Protein AF-A0AAV4WIU6-F1 (afdb_monomer)

Nearest PDB structures (foldseek):
  3i4u-assembly1_A-2  TM=9.796E-01  e=1.477E-10  Homo sapiens
  5mqf-assembly1_q  TM=9.796E-01  e=1.477E-10  Homo sapiens
  6qic-assembly3_C  TM=9.851E-01  e=1.940E-08  Thermochaetoides thermophila DSM 1495
  8i0w-assembly1_Z  TM=9.980E-01  e=9.469E-08  Homo sapiens
  9dtr-assembly1_V  TM=9.914E-01  e=2.838E-07  Saccharomyces cerevisiae

Solvent-accessible surface area (backbone atoms only — not comparable to full-atom values): 5478 Å² total; per-residue (Å²): 128,84,86,59,101,58,59,62,69,61,52,52,51,50,59,51,20,57,80,70,74,42,41,69,63,46,51,49,36,53,53,59,68,72,48,83,71,56,67,48,73,52,87,93,45,39,72,59,33,52,55,47,48,56,73,40,62,38,96,92,33,70,64,55,17,53,41,48,47,51,52,51,38,56,76,53,71,68,36,66,69,56,28,64,77,49,29,37,59,82,86,128

InterPro domains:
  IPR007502 Helicase-associated domain [SM00847] (1-67)
  IPR027417 P-loop containing nucleoside triphosphate hydrolase [SSF52540] (1-89)

Structure (mmCIF, N/CA/C/O backbone):
data_AF-A0AAV4WIU6-F1
#
_entry.id   AF-A0AAV4WIU6-F1
#
loop_
_atom_site.group_PDB
_atom_site.id
_atom_site.type_symbol
_atom_site.label_atom_id
_atom_site.label_alt_id
_atom_site.label_comp_id
_atom_site.label_asym_id
_atom_site.label_entity_id
_atom_site.label_seq_id
_atom_site.pdbx_PDB_ins_code
_atom_site.Cartn_x
_atom_site.Cartn_y
_atom_site.Cartn_z
_atom_site.occupancy
_atom_site.B_iso_or_equiv
_atom_site.auth_seq_id
_atom_site.auth_c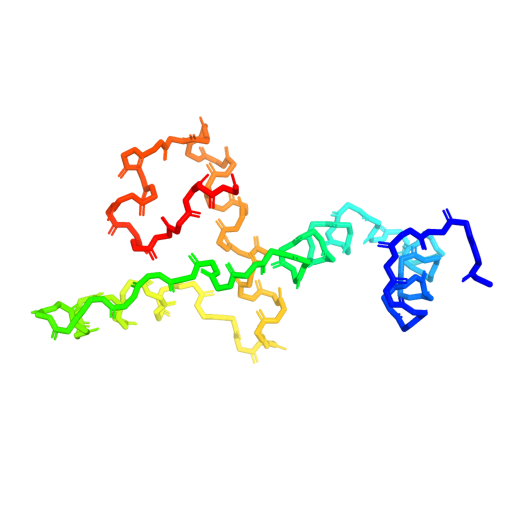omp_id
_atom_site.auth_asym_id
_atom_site.auth_atom_id
_atom_site.pdbx_PDB_model_num
ATOM 1 N N . MET A 1 1 ? 3.874 1.749 -25.789 1.00 56.34 1 MET A N 1
ATOM 2 C CA . MET A 1 1 ? 3.292 1.277 -24.512 1.00 56.34 1 MET A CA 1
ATOM 3 C C . MET A 1 1 ? 1.781 1.288 -24.666 1.00 56.34 1 MET A C 1
ATOM 5 O O . MET A 1 1 ? 1.118 2.159 -24.131 1.00 56.34 1 MET A O 1
ATOM 9 N N . THR A 1 2 ? 1.265 0.386 -25.494 1.00 52.97 2 THR A N 1
ATOM 10 C CA . THR A 1 2 ? -0.144 0.347 -25.936 1.00 52.97 2 THR A CA 1
ATOM 11 C C . THR A 1 2 ? -0.829 -0.959 -25.524 1.00 52.97 2 THR A C 1
ATOM 13 O O . THR A 1 2 ? -2.000 -1.153 -25.815 1.00 52.97 2 THR A O 1
ATOM 16 N N . GLU A 1 3 ? -0.095 -1.847 -24.849 1.00 75.44 3 GLU A N 1
ATOM 17 C CA . GLU A 1 3 ? -0.557 -3.178 -24.437 1.00 75.44 3 GLU A CA 1
ATOM 18 C C . GLU A 1 3 ? -1.012 -3.221 -22.970 1.00 75.44 3 GLU A C 1
ATOM 20 O O . GLU A 1 3 ? -1.722 -4.141 -22.580 1.00 75.44 3 GLU A O 1
ATOM 25 N N . PHE A 1 4 ? -0.643 -2.222 -22.158 1.00 74.88 4 PHE A N 1
ATOM 26 C CA . PHE A 1 4 ? -1.058 -2.141 -20.759 1.00 74.88 4 PHE A CA 1
ATOM 27 C C . PHE A 1 4 ? -2.225 -1.155 -20.593 1.00 74.88 4 PHE A C 1
ATOM 29 O O . PHE A 1 4 ? -2.125 -0.026 -21.079 1.00 74.88 4 PHE A O 1
ATOM 36 N N . PRO A 1 5 ? -3.308 -1.532 -19.884 1.00 81.31 5 PRO A N 1
ATOM 37 C CA . PRO A 1 5 ? -4.479 -0.681 -19.659 1.00 81.31 5 PRO A CA 1
ATOM 38 C C . PRO A 1 5 ? -4.231 0.333 -18.526 1.00 81.31 5 PRO A C 1
ATOM 40 O O . PRO A 1 5 ? -4.989 0.410 -17.565 1.00 81.31 5 PRO A O 1
ATOM 43 N N . MET A 1 6 ? -3.124 1.070 -18.590 1.00 82.31 6 MET A N 1
ATOM 44 C CA . MET A 1 6 ? -2.673 1.977 -17.532 1.00 82.31 6 MET A CA 1
ATOM 45 C C . MET A 1 6 ? -1.854 3.128 -18.115 1.00 82.31 6 MET A C 1
ATOM 47 O O . MET A 1 6 ? -1.368 3.057 -19.245 1.00 82.31 6 MET A O 1
ATOM 51 N N . GLU A 1 7 ? -1.648 4.174 -17.318 1.00 84.44 7 GLU A N 1
ATOM 52 C CA . GLU A 1 7 ? -0.874 5.341 -17.735 1.00 84.44 7 GLU A CA 1
ATOM 53 C C . GLU A 1 7 ? 0.538 4.952 -18.235 1.00 84.44 7 GLU A C 1
ATOM 55 O O . GLU A 1 7 ? 1.210 4.111 -17.615 1.00 84.44 7 GLU A O 1
ATOM 60 N N . PRO A 1 8 ? 1.049 5.575 -19.316 1.00 86.75 8 PRO A N 1
ATOM 61 C CA . PRO A 1 8 ? 2.363 5.253 -19.880 1.00 86.75 8 PRO A CA 1
ATOM 62 C C . PRO A 1 8 ? 3.512 5.337 -18.863 1.00 86.75 8 PRO A C 1
ATOM 64 O O . PRO A 1 8 ? 4.451 4.542 -18.910 1.00 86.75 8 PRO A O 1
ATOM 67 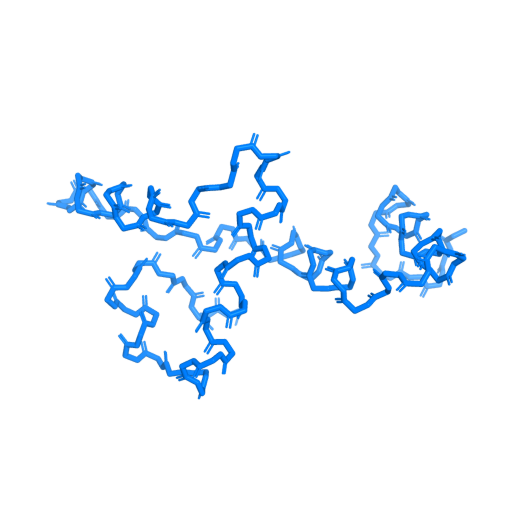N N . ASN A 1 9 ? 3.423 6.260 -17.901 1.00 87.94 9 ASN A N 1
ATOM 68 C CA . ASN A 1 9 ? 4.423 6.416 -16.841 1.00 87.94 9 ASN A CA 1
ATOM 69 C C . ASN A 1 9 ? 4.478 5.196 -15.911 1.00 87.94 9 ASN A C 1
ATOM 71 O O . ASN A 1 9 ? 5.563 4.696 -15.612 1.00 87.94 9 ASN A O 1
ATOM 75 N N . LEU A 1 10 ? 3.316 4.680 -15.503 1.00 87.19 10 LEU A N 1
ATOM 76 C CA . LEU A 1 10 ? 3.230 3.487 -14.663 1.00 87.19 10 LEU A CA 1
ATOM 77 C C . LEU A 1 10 ? 3.655 2.238 -15.453 1.00 87.19 10 LEU A C 1
ATOM 79 O O . LEU A 1 10 ? 4.353 1.382 -14.915 1.00 87.19 10 LEU A O 1
ATOM 83 N N . SER A 1 11 ? 3.311 2.166 -16.746 1.00 88.19 11 SER A N 1
ATOM 84 C CA . SER A 1 11 ? 3.746 1.074 -17.632 1.00 88.19 11 SER A CA 1
ATOM 85 C C . SER A 1 11 ? 5.273 1.012 -17.725 1.00 88.19 11 SER A C 1
ATOM 87 O O . SER A 1 11 ? 5.874 -0.054 -17.606 1.00 88.19 11 SER A O 1
ATOM 89 N N . LYS A 1 12 ? 5.929 2.169 -17.884 1.00 89.06 12 LYS A N 1
ATOM 90 C CA . LYS A 1 12 ? 7.393 2.262 -17.906 1.00 89.06 12 LYS A CA 1
ATOM 91 C C . LYS A 1 12 ? 8.017 1.830 -16.578 1.00 89.06 12 LYS A C 1
ATOM 93 O O . LYS A 1 12 ? 9.036 1.142 -16.589 1.00 89.06 12 LYS A O 1
ATOM 98 N N . MET A 1 13 ? 7.413 2.224 -15.455 1.00 89.94 13 MET A N 1
ATOM 99 C CA . MET A 1 13 ? 7.863 1.833 -14.116 1.00 89.94 13 MET A CA 1
ATOM 100 C C . MET A 1 13 ? 7.814 0.311 -13.934 1.00 89.94 13 MET A C 1
ATOM 102 O O . MET A 1 13 ? 8.776 -0.276 -13.444 1.00 89.94 13 MET A O 1
ATOM 106 N N . LEU A 1 14 ? 6.738 -0.327 -14.401 1.00 89.88 14 LEU A N 1
ATOM 107 C CA . LEU A 1 14 ? 6.563 -1.776 -14.339 1.00 89.88 14 LEU A CA 1
ATOM 108 C C . LEU A 1 14 ? 7.556 -2.535 -15.234 1.00 89.88 14 LEU A C 1
ATOM 110 O O . LEU A 1 14 ? 8.070 -3.573 -14.846 1.00 89.88 14 LEU A O 1
ATOM 114 N N . ILE A 1 15 ? 7.879 -2.011 -16.418 1.00 90.56 15 ILE A N 1
ATOM 115 C CA . ILE A 1 15 ? 8.899 -2.625 -17.284 1.00 90.56 15 ILE A CA 1
ATOM 116 C C . ILE A 1 15 ? 10.291 -2.503 -16.643 1.00 90.56 15 ILE A C 1
ATOM 118 O O . ILE A 1 15 ? 11.069 -3.455 -16.651 1.00 90.56 15 ILE A O 1
ATOM 122 N N . MET A 1 16 ? 10.609 -1.348 -16.049 1.00 91.56 16 MET A N 1
ATOM 123 C CA . MET A 1 16 ? 11.906 -1.127 -15.399 1.00 91.56 16 MET A CA 1
ATOM 124 C C . MET A 1 16 ? 12.091 -1.991 -14.143 1.00 91.56 16 MET A C 1
ATOM 126 O O . MET A 1 16 ? 13.203 -2.436 -13.864 1.00 91.56 16 MET A O 1
ATOM 130 N N . SER A 1 17 ? 11.018 -2.269 -13.400 1.00 92.75 17 SER A N 1
ATOM 131 C CA . SER A 1 17 ? 11.091 -3.084 -12.182 1.00 92.75 17 SER A CA 1
ATOM 132 C C . SER A 1 17 ? 11.522 -4.526 -12.446 1.00 92.75 17 SER A C 1
ATOM 134 O O . SER A 1 17 ? 12.175 -5.131 -11.598 1.00 92.75 17 SER A O 1
ATOM 136 N N . VAL A 1 18 ? 11.244 -5.058 -13.641 1.00 92.12 18 VAL A N 1
ATOM 137 C CA . VAL A 1 18 ? 11.742 -6.372 -14.077 1.00 92.12 18 VAL A CA 1
ATOM 138 C C . VAL A 1 18 ? 13.269 -6.372 -14.165 1.00 92.12 18 VAL A C 1
ATOM 140 O O . VAL A 1 18 ? 13.909 -7.311 -13.699 1.00 92.12 18 VAL A O 1
ATOM 143 N N . HIS A 1 19 ? 13.868 -5.302 -14.694 1.00 92.50 19 HIS A N 1
ATOM 144 C CA . HIS A 1 19 ? 15.326 -5.166 -14.781 1.00 92.50 19 HIS A CA 1
ATOM 145 C C . HIS A 1 19 ? 15.993 -4.970 -13.413 1.00 92.50 19 HIS A C 1
ATOM 147 O O . HIS A 1 19 ? 17.145 -5.356 -13.234 1.00 92.50 19 HIS A O 1
ATOM 153 N N . LEU A 1 20 ? 15.271 -4.385 -12.454 1.00 91.94 20 LEU A N 1
ATOM 154 C CA . LEU A 1 20 ? 15.731 -4.140 -11.084 1.00 91.94 20 LEU A CA 1
ATOM 155 C C . LEU A 1 20 ? 15.344 -5.257 -10.098 1.00 91.94 20 LEU A C 1
ATOM 157 O O . LEU A 1 20 ? 15.627 -5.134 -8.910 1.00 91.94 20 LEU A O 1
ATOM 161 N N . ALA A 1 21 ? 14.709 -6.333 -10.579 1.00 92.00 21 ALA A N 1
ATOM 162 C CA . ALA A 1 21 ? 14.228 -7.462 -9.780 1.00 92.00 21 ALA A CA 1
ATOM 163 C C . ALA A 1 21 ? 13.273 -7.089 -8.618 1.00 92.00 21 ALA A C 1
ATOM 165 O O . ALA A 1 21 ? 13.218 -7.799 -7.621 1.00 92.00 21 ALA A O 1
ATOM 166 N N . CYS A 1 22 ? 12.487 -6.014 -8.763 1.00 92.31 22 CYS A N 1
ATOM 167 C CA . CYS A 1 22 ? 11.493 -5.534 -7.782 1.00 92.31 22 CYS A CA 1
ATOM 168 C C . CYS A 1 22 ? 10.066 -5.506 -8.361 1.00 92.31 22 CYS A C 1
ATOM 170 O O . CYS A 1 22 ? 9.279 -4.574 -8.163 1.00 92.31 22 CYS A O 1
ATOM 172 N N . SER A 1 23 ? 9.752 -6.500 -9.192 1.00 91.94 23 SER A N 1
ATOM 173 C CA . SER A 1 23 ? 8.511 -6.525 -9.967 1.00 91.94 23 SER A CA 1
ATOM 174 C C . SER A 1 23 ? 7.265 -6.770 -9.114 1.00 91.94 23 SER A C 1
ATOM 176 O O . SER A 1 23 ? 6.230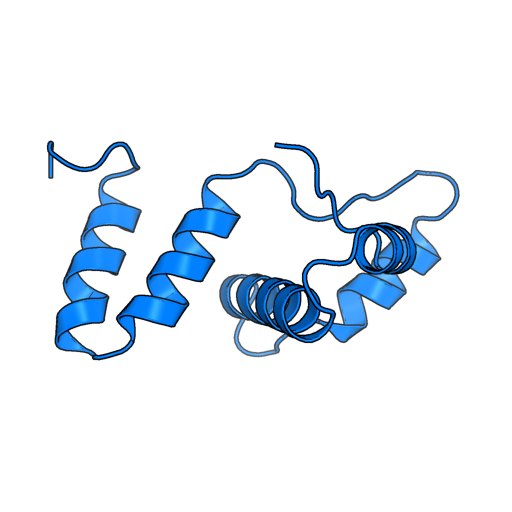 -6.177 -9.413 1.00 91.94 23 SER A O 1
ATOM 178 N N . GLU A 1 24 ? 7.350 -7.560 -8.038 1.00 90.56 24 GLU A N 1
ATOM 179 C CA . GLU A 1 24 ? 6.211 -7.851 -7.151 1.00 90.56 24 GLU A CA 1
ATOM 180 C C . GLU A 1 24 ? 5.763 -6.598 -6.379 1.00 90.56 24 GLU A C 1
ATOM 182 O O . GLU A 1 24 ? 4.572 -6.270 -6.331 1.00 90.56 24 GLU A O 1
ATOM 187 N N . GLU A 1 25 ? 6.715 -5.849 -5.825 1.00 91.19 25 GLU A N 1
ATOM 188 C CA . GLU A 1 25 ? 6.452 -4.628 -5.067 1.00 91.19 25 GLU A CA 1
ATOM 189 C C . GLU A 1 25 ? 5.885 -3.537 -5.974 1.00 91.19 25 GLU A C 1
ATOM 191 O O . GLU A 1 25 ? 4.889 -2.892 -5.639 1.00 91.19 25 GLU A O 1
ATOM 196 N N . ILE A 1 26 ? 6.482 -3.358 -7.154 1.00 92.81 26 ILE A N 1
ATOM 197 C CA . ILE A 1 26 ? 6.040 -2.349 -8.117 1.00 92.81 26 ILE A CA 1
ATOM 198 C C . ILE A 1 26 ? 4.665 -2.696 -8.688 1.00 92.81 26 ILE A C 1
ATOM 200 O O . ILE A 1 26 ? 3.826 -1.804 -8.798 1.00 92.81 26 ILE A O 1
ATOM 204 N N . LEU A 1 27 ? 4.388 -3.969 -8.985 1.00 91.25 27 LEU A N 1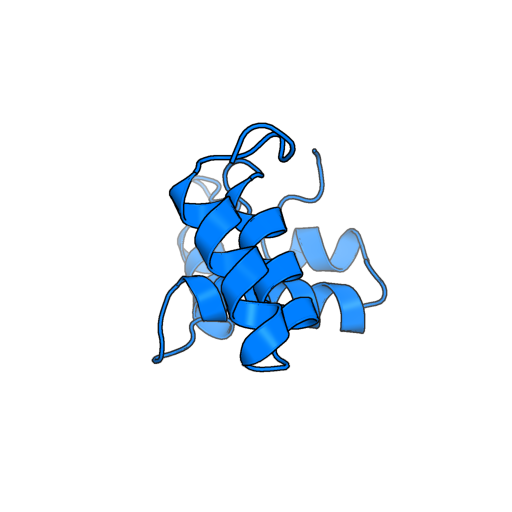
ATOM 205 C CA . LEU A 1 27 ? 3.057 -4.415 -9.406 1.00 91.25 27 LEU A CA 1
ATOM 206 C C . LEU A 1 27 ? 2.004 -4.113 -8.334 1.00 91.25 27 LEU A C 1
ATOM 208 O O . LEU A 1 27 ? 0.912 -3.636 -8.649 1.00 91.25 27 LEU A O 1
ATOM 212 N N . THR A 1 28 ? 2.346 -4.338 -7.067 1.00 91.94 28 THR A N 1
ATOM 213 C CA . THR A 1 28 ? 1.468 -4.033 -5.935 1.00 91.94 28 THR A CA 1
ATOM 214 C C . THR A 1 28 ? 1.191 -2.533 -5.840 1.00 91.94 28 THR A C 1
ATOM 216 O O . THR A 1 28 ? 0.034 -2.125 -5.781 1.00 91.94 28 THR A O 1
ATOM 219 N N . ILE A 1 29 ? 2.229 -1.693 -5.890 1.00 91.12 29 ILE A N 1
ATOM 220 C CA . ILE A 1 29 ? 2.089 -0.229 -5.835 1.00 91.12 29 ILE A CA 1
ATOM 221 C C . ILE A 1 29 ? 1.237 0.280 -7.001 1.00 91.12 29 ILE A C 1
ATOM 223 O O . ILE A 1 29 ? 0.317 1.066 -6.792 1.00 91.12 29 ILE A O 1
ATOM 227 N N . VAL A 1 30 ? 1.508 -0.188 -8.220 1.00 90.56 30 VAL A N 1
ATOM 228 C CA . VAL A 1 30 ? 0.730 0.160 -9.417 1.00 90.56 30 VAL A CA 1
ATOM 229 C C . VAL A 1 30 ? -0.740 -0.219 -9.249 1.00 90.56 30 VAL A C 1
ATOM 231 O O . VAL A 1 30 ? -1.619 0.582 -9.573 1.00 90.56 30 VAL A O 1
ATOM 234 N N . SER A 1 31 ? -1.010 -1.414 -8.721 1.00 88.69 31 SER A N 1
ATOM 235 C CA . SER A 1 31 ? -2.374 -1.876 -8.464 1.00 88.69 31 SER A CA 1
ATOM 236 C C . SER A 1 31 ? -3.072 -0.954 -7.464 1.00 88.69 31 SER A C 1
ATOM 238 O O . SER A 1 31 ? -4.162 -0.470 -7.741 1.00 88.69 31 SER A O 1
ATOM 240 N N . MET A 1 32 ? -2.403 -0.608 -6.360 1.00 88.31 32 MET A N 1
ATOM 241 C CA . MET A 1 32 ? -2.936 0.292 -5.328 1.00 88.31 32 MET A CA 1
ATOM 242 C C . MET A 1 32 ? -3.170 1.725 -5.828 1.00 88.31 32 MET A C 1
ATOM 244 O O . MET A 1 32 ? -4.088 2.385 -5.355 1.00 88.31 32 MET A O 1
ATOM 248 N N . LEU A 1 33 ? -2.366 2.211 -6.779 1.00 87.25 33 LEU A N 1
ATOM 249 C CA . LEU A 1 33 ? -2.548 3.526 -7.411 1.00 87.25 33 LEU A CA 1
ATOM 250 C C . LEU A 1 33 ? -3.683 3.549 -8.439 1.00 87.25 33 LEU A C 1
ATOM 252 O O . LEU A 1 33 ? -4.213 4.616 -8.738 1.00 87.25 33 LEU A O 1
ATOM 256 N N . SER A 1 34 ? -4.027 2.390 -9.000 1.00 84.38 34 SER A N 1
ATOM 257 C CA . SER A 1 34 ? -5.100 2.267 -9.991 1.00 84.38 34 SER A CA 1
ATOM 258 C C . SER A 1 34 ? -6.490 2.273 -9.342 1.00 84.38 34 SER A C 1
ATOM 260 O O . SER A 1 34 ? -7.477 2.572 -10.010 1.00 84.38 34 SER A O 1
ATOM 262 N N . VAL A 1 35 ? -6.572 1.970 -8.042 1.00 82.94 35 VAL A N 1
ATOM 263 C CA . VAL A 1 35 ? -7.811 2.013 -7.253 1.00 82.94 35 VAL A CA 1
ATOM 264 C C . VAL A 1 35 ? -8.007 3.400 -6.637 1.00 82.94 35 VAL A C 1
ATOM 266 O O . VAL A 1 35 ? -7.056 4.043 -6.192 1.00 82.94 35 VAL A O 1
ATOM 269 N N . GLN A 1 36 ? -9.252 3.877 -6.578 1.00 68.56 36 GLN A N 1
ATOM 270 C CA . GLN A 1 36 ? -9.571 5.140 -5.907 1.00 68.56 36 GLN A CA 1
ATOM 271 C C . GLN A 1 36 ? -9.458 5.003 -4.379 1.00 68.56 36 GLN A C 1
ATOM 273 O O . GLN A 1 36 ? -9.986 4.061 -3.804 1.00 68.56 36 GLN A O 1
ATOM 278 N N . ASN A 1 37 ? -8.786 5.972 -3.741 1.00 75.75 37 ASN A N 1
ATOM 279 C CA . ASN A 1 37 ? -8.705 6.205 -2.289 1.00 75.75 37 ASN A CA 1
ATOM 280 C C . ASN A 1 37 ? -8.805 4.957 -1.388 1.00 75.75 37 ASN A C 1
ATOM 282 O O . ASN A 1 37 ? -9.823 4.693 -0.768 1.00 75.75 37 ASN A O 1
ATOM 286 N N . VAL A 1 38 ? -7.681 4.268 -1.189 1.00 84.81 38 VAL A N 1
ATOM 287 C CA . VAL A 1 38 ? -7.566 3.117 -0.269 1.00 84.81 38 VAL A CA 1
ATOM 288 C C . VAL A 1 38 ? -7.946 3.460 1.184 1.00 84.81 38 VAL A C 1
ATOM 290 O O . VAL A 1 38 ? -8.403 2.597 1.931 1.00 84.81 38 VAL A O 1
ATOM 293 N N . PHE A 1 39 ? -7.753 4.711 1.612 1.00 87.25 39 PHE A N 1
ATOM 294 C CA . PHE A 1 39 ? -8.007 5.144 2.987 1.00 87.25 39 PHE A CA 1
ATOM 295 C C . PHE A 1 39 ? -9.385 5.789 3.145 1.00 87.25 39 PHE A C 1
ATOM 297 O O . PHE A 1 39 ? -9.695 6.799 2.512 1.00 87.25 39 PHE A O 1
ATOM 304 N N . TYR A 1 40 ? -10.165 5.274 4.091 1.00 87.31 40 TYR A N 1
ATOM 305 C CA . TYR A 1 40 ? -11.458 5.816 4.479 1.00 87.31 40 TYR A CA 1
ATOM 306 C C . TYR A 1 40 ? -11.318 6.813 5.638 1.00 87.31 40 TYR A C 1
ATOM 308 O O . TYR A 1 40 ? -10.801 6.486 6.703 1.00 87.31 40 TYR A O 1
ATOM 316 N N . ARG A 1 41 ? -11.810 8.045 5.472 1.00 89.19 41 ARG A N 1
ATOM 317 C CA . ARG A 1 41 ? -11.704 9.099 6.500 1.00 89.19 41 ARG A CA 1
ATOM 318 C C . ARG A 1 41 ? -13.081 9.663 6.884 1.00 89.19 41 ARG A C 1
ATOM 320 O O . ARG A 1 41 ? -13.458 10.738 6.412 1.00 89.19 41 ARG A O 1
ATOM 327 N N . PRO A 1 42 ? -13.852 8.964 7.736 1.00 87.19 42 PRO A N 1
ATOM 328 C CA . PRO A 1 42 ? -15.168 9.427 8.173 1.00 87.19 42 PRO A CA 1
ATOM 329 C C . PRO A 1 42 ? -15.051 10.677 9.052 1.00 87.19 42 PRO A C 1
ATOM 331 O O . PRO A 1 42 ? -14.170 10.755 9.910 1.00 87.19 42 PRO A O 1
ATOM 334 N N . LYS A 1 43 ? -15.966 11.643 8.874 1.00 87.38 43 LYS A N 1
ATOM 335 C CA . LYS A 1 43 ? -15.950 12.936 9.589 1.00 87.38 43 LYS A CA 1
ATOM 336 C C . LYS A 1 43 ? -15.985 12.784 11.114 1.00 87.38 43 LYS A C 1
ATOM 338 O O . LYS A 1 43 ? -15.288 13.519 11.802 1.00 87.38 43 LYS A O 1
ATOM 343 N N . ASP A 1 44 ? -16.697 11.785 11.626 1.00 89.75 44 ASP A N 1
ATOM 344 C CA . ASP A 1 44 ? -16.843 11.569 13.072 1.00 89.75 44 ASP A CA 1
ATOM 345 C C . ASP A 1 44 ? -15.625 10.896 13.724 1.00 89.75 44 ASP A C 1
ATOM 347 O O . ASP A 1 44 ? -15.478 10.924 14.944 1.00 89.75 44 ASP A O 1
ATOM 351 N N . LYS A 1 45 ? -14.739 10.265 12.935 1.00 89.25 45 LYS A N 1
ATOM 352 C CA . LYS A 1 45 ? -13.583 9.500 13.447 1.00 89.25 45 LYS A CA 1
ATOM 353 C C . LYS A 1 45 ? -12.265 9.867 12.760 1.00 89.25 45 LYS A C 1
ATOM 355 O O . LYS A 1 45 ? -11.357 9.040 12.703 1.00 89.25 45 LYS A O 1
ATOM 360 N N . GLN A 1 46 ? -12.135 11.103 12.273 1.00 88.94 46 GLN A N 1
ATOM 361 C CA . GLN A 1 46 ? -10.947 11.561 11.536 1.00 88.94 46 GLN A CA 1
ATOM 362 C C . GLN A 1 46 ? -9.649 11.351 12.322 1.00 88.94 46 GLN A C 1
ATOM 364 O O . GLN A 1 46 ? -8.713 10.769 11.791 1.00 88.94 46 GLN A O 1
ATOM 369 N N . ALA A 1 47 ? -9.621 11.725 13.605 1.00 90.81 47 ALA A N 1
ATOM 370 C CA . ALA A 1 47 ? -8.430 11.574 14.444 1.00 90.81 47 ALA A CA 1
ATOM 371 C C . ALA A 1 47 ? -7.983 10.107 14.598 1.00 90.81 47 ALA A C 1
ATOM 373 O O . ALA A 1 47 ? -6.789 9.818 14.617 1.00 90.81 47 ALA A O 1
ATOM 374 N N . ILE A 1 48 ? -8.936 9.172 14.676 1.00 90.06 48 ILE A N 1
ATOM 375 C CA . ILE A 1 48 ? -8.643 7.738 14.803 1.00 90.06 48 ILE A CA 1
ATOM 376 C C . ILE A 1 48 ? -8.139 7.186 13.464 1.00 90.06 48 ILE A C 1
ATOM 378 O O . ILE A 1 48 ? -7.160 6.441 13.440 1.00 90.06 48 ILE A O 1
ATOM 382 N N . ALA A 1 49 ? -8.769 7.579 12.353 1.00 88.25 49 ALA A N 1
ATOM 383 C CA . ALA A 1 49 ? -8.340 7.192 11.011 1.00 88.25 49 ALA A CA 1
ATOM 384 C C . ALA A 1 49 ? -6.918 7.696 10.710 1.00 88.25 49 ALA A C 1
ATOM 386 O O . ALA A 1 49 ? -6.073 6.926 10.256 1.00 88.25 49 ALA A O 1
ATOM 387 N N . ASP A 1 50 ? -6.624 8.953 11.049 1.00 89.25 50 ASP A N 1
ATOM 388 C CA . ASP A 1 50 ? -5.301 9.552 10.866 1.00 89.25 50 ASP A CA 1
ATOM 389 C C . ASP A 1 50 ? -4.250 8.863 11.756 1.00 89.25 50 ASP A C 1
ATOM 391 O O . ASP A 1 50 ? -3.143 8.583 11.297 1.00 89.25 50 ASP A O 1
ATOM 395 N N . GLN A 1 51 ? -4.602 8.492 12.994 1.00 90.25 51 GLN A N 1
ATOM 396 C CA . GLN A 1 51 ? -3.718 7.718 13.872 1.00 90.25 51 GLN A CA 1
ATOM 397 C C . GLN A 1 51 ? -3.409 6.327 13.297 1.00 90.25 51 GLN A C 1
ATOM 399 O O . GLN A 1 51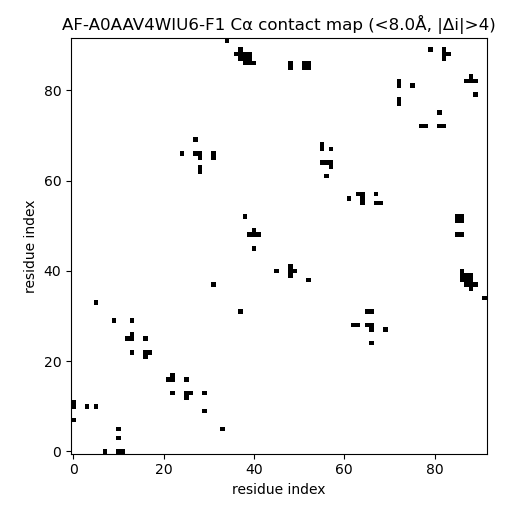 ? -2.256 5.896 13.327 1.00 90.25 51 GLN A O 1
ATOM 404 N N . LYS A 1 52 ? -4.417 5.608 12.784 1.00 89.25 52 LYS A N 1
ATOM 405 C CA . LYS A 1 52 ? -4.236 4.283 12.168 1.00 89.25 52 LYS A CA 1
ATOM 406 C C . LYS A 1 52 ? -3.395 4.385 10.897 1.00 89.25 52 LYS A C 1
ATOM 408 O O . LYS A 1 52 ? -2.422 3.648 10.775 1.00 89.25 52 LYS A O 1
ATOM 413 N N . LYS A 1 53 ? -3.691 5.347 10.015 1.00 86.88 53 LYS A N 1
ATOM 414 C CA . LYS A 1 53 ? -2.888 5.635 8.816 1.00 86.88 53 LYS A CA 1
ATOM 415 C C . LYS A 1 53 ? -1.440 5.975 9.176 1.00 86.88 53 LYS A C 1
ATOM 417 O O . LYS A 1 53 ? -0.519 5.469 8.542 1.00 86.88 53 LYS A O 1
ATOM 422 N N . GLY A 1 54 ? -1.235 6.761 10.232 1.00 87.50 54 GLY A N 1
ATOM 423 C CA . GLY A 1 54 ? 0.088 7.128 10.734 1.00 87.50 54 GLY A CA 1
ATOM 424 C C . GLY A 1 54 ? 0.971 5.932 11.102 1.00 87.50 54 GLY A C 1
ATOM 425 O O . GLY A 1 54 ? 2.186 6.031 10.979 1.00 87.50 54 GLY A O 1
ATOM 426 N N . LYS A 1 55 ? 0.390 4.781 11.474 1.00 88.50 55 LYS A N 1
ATOM 427 C CA . LYS A 1 55 ? 1.156 3.552 11.757 1.00 88.50 55 LYS A CA 1
ATOM 428 C C . LYS A 1 55 ? 1.774 2.918 10.514 1.00 88.50 55 LYS A C 1
ATOM 430 O O . LYS A 1 55 ? 2.755 2.195 10.638 1.00 88.50 55 LYS A O 1
ATOM 435 N N . PHE A 1 56 ? 1.186 3.154 9.346 1.00 88.38 56 PHE A N 1
ATOM 436 C CA . PHE A 1 56 ? 1.678 2.617 8.079 1.00 88.38 56 PHE A CA 1
ATOM 437 C C . PHE A 1 56 ? 2.608 3.587 7.354 1.00 88.38 56 PHE A C 1
ATOM 439 O O . PHE A 1 56 ? 3.250 3.184 6.387 1.00 88.38 56 PHE A O 1
ATOM 446 N N . ASN A 1 57 ? 2.687 4.837 7.822 1.00 89.00 57 ASN A N 1
ATOM 447 C CA . ASN A 1 57 ? 3.486 5.881 7.202 1.00 89.00 57 ASN A CA 1
ATOM 448 C C . ASN A 1 57 ? 4.960 5.465 7.124 1.00 89.00 57 ASN A C 1
ATOM 450 O O . ASN A 1 57 ? 5.594 5.214 8.150 1.00 89.00 57 ASN A O 1
ATOM 454 N N . GLN A 1 58 ? 5.480 5.395 5.903 1.00 90.56 58 GLN A N 1
ATOM 455 C CA . GLN A 1 58 ? 6.879 5.102 5.620 1.00 90.56 58 GLN A CA 1
ATOM 456 C C . GLN A 1 58 ? 7.623 6.416 5.339 1.00 90.56 58 GLN A C 1
ATOM 458 O O . GLN A 1 58 ? 7.168 7.186 4.486 1.00 90.56 58 GLN A O 1
ATOM 463 N N . PRO A 1 59 ? 8.750 6.706 6.021 1.00 88.88 59 PRO A N 1
ATOM 464 C CA . PRO A 1 59 ? 9.516 7.936 5.796 1.00 88.88 59 PRO A CA 1
ATOM 465 C C . PRO A 1 59 ? 10.060 8.056 4.365 1.00 88.88 59 PRO A C 1
ATOM 467 O O . PRO A 1 59 ? 10.344 9.157 3.901 1.00 88.88 59 PRO A O 1
ATOM 470 N N . GLU A 1 60 ? 10.181 6.938 3.656 1.00 87.75 60 GLU A N 1
ATOM 471 C CA . GLU A 1 60 ? 10.635 6.853 2.274 1.00 87.75 60 GLU A CA 1
ATOM 472 C C . GLU A 1 60 ? 9.572 7.318 1.259 1.00 87.75 60 GLU A C 1
ATOM 474 O O . GLU A 1 60 ? 9.916 7.625 0.117 1.00 87.75 60 GLU A O 1
ATOM 479 N N . GLY A 1 61 ? 8.292 7.390 1.655 1.00 88.94 61 GLY A N 1
ATOM 480 C CA . GLY A 1 61 ? 7.235 8.038 0.875 1.00 88.94 61 GLY A CA 1
ATOM 481 C C . GLY A 1 61 ? 5.884 7.318 0.827 1.00 88.94 61 GLY A C 1
ATOM 482 O O . GLY A 1 61 ? 5.683 6.206 1.328 1.00 88.94 61 GLY A O 1
ATOM 483 N N . ASP A 1 62 ? 4.932 7.960 0.148 1.00 87.25 62 ASP A N 1
ATOM 484 C CA . ASP A 1 62 ? 3.536 7.509 0.067 1.00 87.25 62 ASP A CA 1
ATOM 485 C C . ASP A 1 62 ? 3.369 6.183 -0.692 1.00 87.25 62 ASP A C 1
ATOM 487 O O . ASP A 1 62 ? 2.555 5.342 -0.309 1.00 87.25 62 ASP A O 1
ATOM 491 N N . HIS A 1 63 ? 4.167 5.939 -1.736 1.00 89.75 63 HIS A N 1
ATOM 492 C CA . HIS A 1 63 ? 4.124 4.673 -2.477 1.00 89.75 63 HIS A CA 1
ATOM 493 C C . HIS A 1 63 ? 4.504 3.473 -1.599 1.00 89.75 63 HIS A C 1
ATOM 495 O O . HIS A 1 63 ? 3.863 2.424 -1.668 1.00 89.75 63 HIS A O 1
ATOM 501 N N . LEU A 1 64 ? 5.501 3.638 -0.726 1.00 91.00 64 LEU A N 1
ATOM 502 C CA . LEU A 1 64 ? 5.916 2.600 0.218 1.00 91.00 64 LEU A CA 1
ATOM 503 C C . LEU A 1 64 ? 4.917 2.446 1.366 1.00 91.00 64 LEU A C 1
ATOM 505 O O . LEU A 1 64 ? 4.685 1.334 1.832 1.00 91.00 64 LEU A O 1
ATOM 509 N N . THR A 1 65 ? 4.238 3.527 1.748 1.00 91.56 65 THR A N 1
ATOM 510 C CA . THR A 1 65 ? 3.096 3.465 2.669 1.00 91.56 65 THR A CA 1
ATOM 511 C C . THR A 1 65 ? 1.967 2.592 2.105 1.00 91.56 65 THR A C 1
ATOM 513 O O . THR A 1 65 ? 1.440 1.739 2.819 1.00 91.56 65 THR A O 1
ATOM 516 N N . LEU A 1 66 ? 1.623 2.728 0.816 1.00 90.06 66 LEU A N 1
ATOM 517 C CA . LEU A 1 66 ? 0.625 1.864 0.163 1.00 90.06 66 LEU A CA 1
ATOM 518 C C . LEU A 1 66 ? 1.055 0.391 0.155 1.00 90.06 66 LEU A C 1
ATOM 520 O O . LEU A 1 66 ? 0.245 -0.491 0.449 1.00 90.06 66 LEU A O 1
ATOM 524 N N . LEU A 1 67 ? 2.334 0.129 -0.122 1.00 91.69 67 LEU A N 1
ATOM 525 C CA . LEU A 1 67 ? 2.899 -1.218 -0.071 1.00 91.69 67 LEU A CA 1
ATOM 526 C C . LEU A 1 67 ? 2.825 -1.811 1.348 1.00 91.69 67 LEU A C 1
ATOM 528 O O . LEU A 1 67 ? 2.425 -2.962 1.517 1.00 91.69 67 LEU A O 1
ATOM 532 N N . ALA A 1 68 ? 3.151 -1.024 2.377 1.00 92.19 68 ALA A N 1
ATOM 533 C CA . ALA A 1 68 ? 3.085 -1.441 3.776 1.00 92.19 68 ALA A CA 1
ATOM 534 C C . ALA A 1 68 ? 1.653 -1.789 4.216 1.00 92.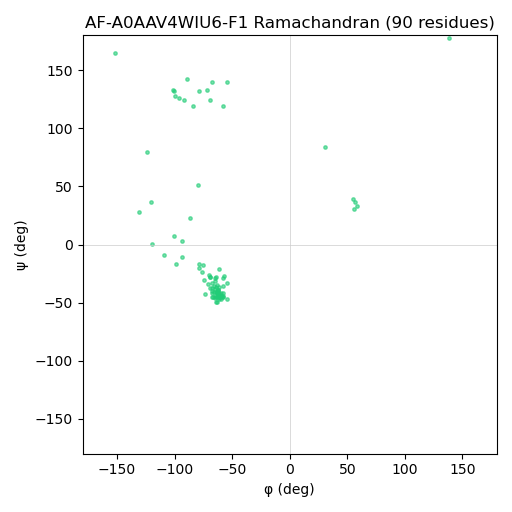19 68 ALA A C 1
ATOM 536 O O . ALA A 1 68 ? 1.446 -2.780 4.924 1.00 92.19 68 ALA A O 1
ATOM 537 N N . VAL A 1 69 ? 0.658 -1.017 3.766 1.00 91.81 69 VAL A N 1
ATOM 538 C CA . VAL A 1 69 ? -0.765 -1.311 4.002 1.00 91.81 69 VAL A CA 1
ATOM 539 C C . VAL A 1 69 ? -1.169 -2.618 3.327 1.00 91.81 69 VAL A C 1
ATOM 541 O O . VAL A 1 69 ? -1.732 -3.486 3.994 1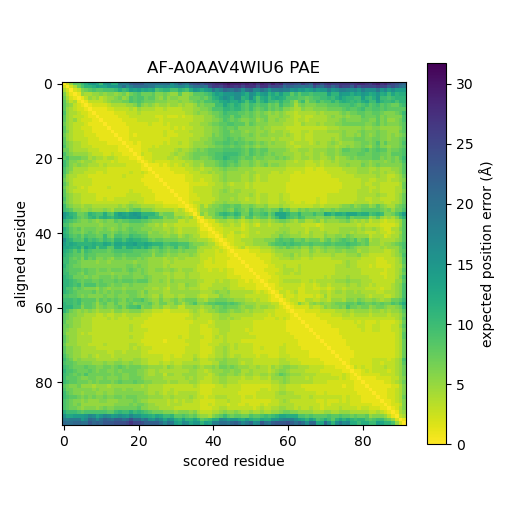.00 91.81 69 VAL A O 1
ATOM 544 N N . TYR A 1 70 ? -0.845 -2.797 2.043 1.00 91.44 70 TYR A N 1
ATOM 545 C CA . TYR A 1 70 ? -1.175 -4.023 1.313 1.00 91.44 70 TYR A CA 1
ATOM 546 C C . TYR A 1 70 ? -0.520 -5.260 1.938 1.00 91.44 70 TYR A C 1
ATOM 548 O O . TYR A 1 70 ? -1.184 -6.270 2.168 1.00 91.44 70 TYR A O 1
ATOM 556 N N . ASN A 1 71 ? 0.765 -5.175 2.287 1.00 92.38 71 ASN A N 1
ATOM 557 C CA . ASN A 1 71 ? 1.482 -6.266 2.946 1.00 92.38 71 ASN A CA 1
ATOM 558 C C . ASN A 1 71 ? 0.876 -6.592 4.312 1.00 92.38 71 ASN A C 1
ATOM 560 O O . ASN A 1 71 ? 0.723 -7.762 4.661 1.00 92.38 71 ASN A O 1
ATOM 564 N N . SER A 1 72 ? 0.467 -5.572 5.068 1.00 92.12 72 SER A N 1
ATOM 565 C CA . SER A 1 72 ? -0.231 -5.773 6.337 1.00 92.12 72 SER A CA 1
ATOM 566 C C . SER A 1 72 ? -1.583 -6.458 6.129 1.00 92.12 72 SER A C 1
ATOM 568 O O . SER A 1 72 ? -1.909 -7.386 6.867 1.00 92.12 72 SER A O 1
ATOM 570 N N . TRP A 1 73 ? -2.339 -6.086 5.098 1.00 91.19 73 TRP A N 1
ATOM 571 C CA . TRP A 1 73 ? -3.599 -6.743 4.747 1.00 91.19 73 TRP A CA 1
ATOM 572 C C . TRP A 1 73 ? -3.404 -8.208 4.317 1.00 91.19 73 TRP A C 1
ATOM 574 O O . TRP A 1 73 ? -4.087 -9.101 4.830 1.00 91.19 73 TRP A O 1
ATOM 584 N N . LYS A 1 74 ? -2.411 -8.477 3.457 1.00 91.00 74 LYS A N 1
ATOM 585 C CA . LYS A 1 74 ? -1.996 -9.824 3.020 1.00 91.00 74 LYS A CA 1
ATOM 586 C C . LYS A 1 74 ? -1.593 -10.697 4.215 1.00 91.00 74 LYS A C 1
ATOM 588 O O . LYS A 1 74 ? -2.075 -11.821 4.346 1.00 91.00 74 LYS A O 1
ATOM 593 N N . ASN A 1 75 ? -0.799 -10.160 5.143 1.00 93.62 75 ASN A N 1
ATOM 594 C CA . ASN A 1 75 ? -0.388 -10.853 6.372 1.00 93.62 75 ASN A CA 1
ATOM 595 C C . ASN A 1 75 ? -1.568 -11.141 7.314 1.00 93.62 75 ASN A C 1
ATOM 597 O O . ASN A 1 75 ? -1.571 -12.150 8.019 1.00 93.62 75 ASN A O 1
ATOM 601 N N . ASN A 1 76 ? -2.607 -10.304 7.282 1.00 93.25 76 ASN A N 1
ATOM 602 C CA . ASN A 1 76 ? -3.870 -10.518 7.990 1.00 93.25 76 ASN A CA 1
ATOM 603 C C . ASN A 1 76 ? -4.876 -11.360 7.181 1.00 93.25 76 ASN A C 1
ATOM 605 O O . ASN A 1 76 ? -6.079 -11.303 7.439 1.00 93.25 76 ASN A O 1
ATOM 609 N N . LYS A 1 77 ? -4.390 -12.164 6.222 1.00 92.81 77 LYS A N 1
ATOM 610 C CA . LYS A 1 77 ? -5.177 -13.109 5.411 1.00 92.81 77 LYS A CA 1
ATOM 611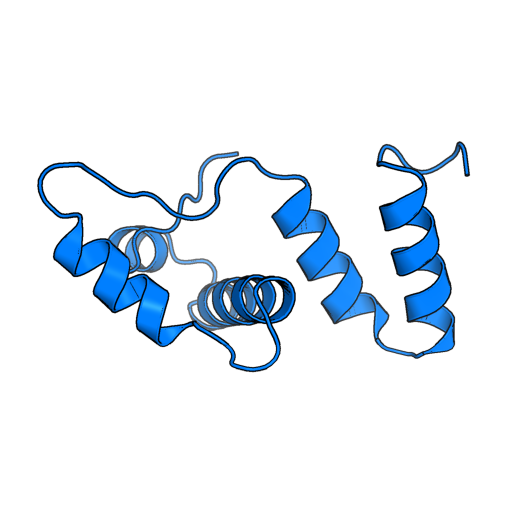 C C . LYS A 1 77 ? -6.331 -12.449 4.655 1.00 92.81 77 LYS A C 1
ATOM 613 O O . LYS A 1 77 ? -7.404 -13.038 4.547 1.00 92.81 77 LYS A O 1
ATOM 618 N N . PHE A 1 78 ? -6.121 -11.229 4.165 1.00 89.25 78 PHE A N 1
ATOM 619 C CA . PHE A 1 78 ? -7.134 -10.471 3.427 1.00 89.25 78 PHE A CA 1
ATOM 620 C C . PHE A 1 78 ? -8.429 -10.243 4.234 1.00 89.25 78 PHE A C 1
ATOM 622 O O . PHE A 1 78 ? -9.531 -10.223 3.695 1.00 89.25 78 PHE A O 1
ATOM 629 N N . SER A 1 79 ? -8.307 -10.096 5.558 1.00 91.50 79 SER A N 1
ATOM 630 C CA . SER A 1 79 ? -9.454 -9.978 6.460 1.00 91.50 79 SER A CA 1
ATOM 631 C C . SER A 1 79 ? -10.214 -8.660 6.284 1.00 91.50 79 SER A C 1
ATOM 633 O O . SER A 1 79 ? -9.664 -7.576 6.489 1.00 91.50 79 SER A O 1
ATOM 635 N N . ASN A 1 80 ? -11.520 -8.754 6.024 1.00 88.38 80 ASN A N 1
ATOM 636 C CA . ASN A 1 80 ? -12.417 -7.592 5.984 1.00 88.38 80 ASN A CA 1
ATOM 637 C C . ASN A 1 80 ? -12.511 -6.889 7.346 1.00 88.38 80 ASN A C 1
ATOM 639 O O . ASN A 1 80 ? -12.591 -5.664 7.415 1.00 88.38 80 ASN A O 1
ATOM 643 N N . ALA A 1 81 ? -12.455 -7.648 8.445 1.00 90.62 81 ALA A N 1
ATOM 644 C CA . ALA A 1 81 ? -12.459 -7.076 9.790 1.00 90.62 81 ALA A CA 1
ATOM 645 C C . ALA A 1 81 ? -11.208 -6.216 10.039 1.00 90.62 81 ALA A C 1
ATOM 647 O O . ALA A 1 81 ? -11.293 -5.164 10.671 1.00 90.62 81 ALA A O 1
ATOM 648 N N . TRP A 1 82 ? -10.060 -6.633 9.491 1.00 91.31 82 TRP A N 1
ATOM 649 C CA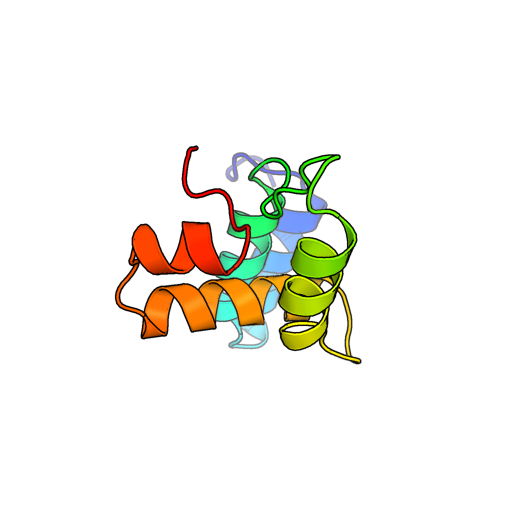 . TRP A 1 82 ? -8.830 -5.848 9.552 1.00 91.31 82 TRP A CA 1
ATOM 650 C C . TRP A 1 82 ? -8.956 -4.542 8.761 1.00 91.31 82 TRP A C 1
ATOM 652 O O . TRP A 1 82 ? -8.543 -3.494 9.259 1.00 91.31 82 TRP A O 1
ATOM 662 N N . CYS A 1 83 ? -9.578 -4.580 7.577 1.00 90.31 83 CYS A N 1
ATOM 663 C CA . CYS A 1 83 ? -9.842 -3.378 6.782 1.00 90.31 83 CYS A CA 1
ATOM 664 C C . CYS A 1 83 ? -10.705 -2.366 7.547 1.00 90.31 83 CYS A C 1
ATOM 666 O O . CYS A 1 83 ? -10.355 -1.188 7.615 1.00 90.31 83 CYS A O 1
ATOM 668 N N . TYR A 1 84 ? -11.771 -2.830 8.209 1.00 88.56 84 TYR A N 1
ATOM 669 C CA . TYR A 1 84 ? -12.629 -1.978 9.038 1.00 88.56 84 TYR A CA 1
ATOM 670 C C . TYR A 1 84 ? -11.883 -1.327 10.212 1.00 88.56 84 TYR A C 1
ATOM 672 O O . TYR A 1 84 ? -12.046 -0.131 10.448 1.00 88.56 84 TYR A O 1
ATOM 680 N N . ASP A 1 85 ? -11.051 -2.080 10.940 1.00 90.19 85 ASP A N 1
ATOM 681 C CA . ASP A 1 85 ? -10.292 -1.548 12.085 1.00 90.19 85 ASP A CA 1
ATOM 682 C C . ASP A 1 85 ? -9.188 -0.554 11.669 1.00 90.19 85 ASP A C 1
ATOM 684 O O . ASP A 1 85 ? -8.831 0.351 12.431 1.00 90.19 85 ASP A O 1
ATOM 688 N N . ASN A 1 86 ? -8.655 -0.699 10.454 1.00 90.75 86 ASN A N 1
ATOM 689 C CA . ASN A 1 86 ? -7.581 0.146 9.926 1.00 90.75 86 ASN A CA 1
ATOM 690 C C . ASN A 1 86 ? -8.067 1.232 8.964 1.00 90.75 86 ASN A C 1
ATOM 692 O O . ASN A 1 86 ? -7.239 1.946 8.404 1.00 90.75 86 ASN A O 1
ATOM 696 N N . PHE A 1 87 ? -9.386 1.400 8.816 1.00 90.19 87 PHE A N 1
ATOM 697 C CA . PHE A 1 87 ? -9.987 2.382 7.912 1.00 90.19 87 PHE A CA 1
ATOM 698 C C . PHE A 1 87 ? -9.492 2.235 6.462 1.00 90.19 87 PHE A C 1
ATOM 700 O O . PHE A 1 87 ? -9.248 3.221 5.767 1.00 90.19 87 PHE A O 1
ATOM 707 N N . VAL A 1 88 ? -9.337 0.992 6.009 1.00 89.50 88 VAL A N 1
ATOM 708 C CA . VAL A 1 88 ? -8.964 0.646 4.634 1.00 89.50 88 VAL A CA 1
ATOM 709 C C . VAL A 1 88 ? -10.220 0.212 3.885 1.00 89.50 88 VAL A C 1
ATOM 711 O O . VAL A 1 88 ? -11.010 -0.580 4.401 1.00 89.50 88 VAL A O 1
ATOM 714 N N . GLN A 1 89 ? -10.426 0.732 2.678 1.00 84.88 89 GLN A N 1
ATOM 715 C CA . GLN A 1 89 ? -11.516 0.296 1.810 1.00 84.88 89 GLN A CA 1
ATOM 716 C C . GLN A 1 89 ? -11.135 -1.021 1.127 1.00 84.88 89 GLN A C 1
ATOM 718 O O . GLN A 1 89 ? -10.028 -1.163 0.615 1.00 84.88 89 GLN A O 1
ATOM 723 N N . TYR A 1 90 ? -12.049 -1.992 1.161 1.00 74.62 90 TYR A N 1
ATOM 724 C CA . TYR A 1 90 ? -11.896 -3.293 0.498 1.00 74.62 90 TYR A CA 1
ATOM 725 C C . TYR A 1 90 ? -12.824 -3.446 -0.718 1.00 74.62 90 TYR A C 1
ATOM 727 O O . TYR A 1 90 ? -12.699 -4.424 -1.450 1.00 74.62 90 TYR A O 1
ATOM 735 N N . GLU A 1 91 ? -13.754 -2.503 -0.917 1.00 60.62 91 GLU A N 1
ATOM 736 C CA . GLU A 1 91 ? -14.646 -2.484 -2.076 1.00 60.62 91 GLU A CA 1
ATOM 737 C C . GLU A 1 91 ? -13.939 -1.820 -3.260 1.00 60.62 91 GLU A C 1
ATOM 739 O O . GLU A 1 91 ? -13.531 -0.658 -3.185 1.00 60.62 91 GLU A O 1
ATOM 744 N N . LEU A 1 92 ? -13.789 -2.608 -4.323 1.00 47.09 92 LEU A N 1
ATOM 745 C CA . LEU A 1 92 ? -13.513 -2.186 -5.690 1.00 47.09 92 LEU A CA 1
ATOM 746 C C . LEU A 1 92 ? -14.828 -2.201 -6.470 1.00 47.09 92 LEU A C 1
ATOM 748 O O . LEU A 1 92 ? -15.562 -3.207 -6.320 1.00 47.09 92 LEU A O 1
#

Foldseek 3Di:
DPPDPDDPVLVVVLVVCVVVVNNVLSVQLRVLVVDPDQAAQDPVCNVQLVVLLVVLDDPVDDSSSSSSVVVVCVVVVVDPVVCVNNRTDPDD

pLDDT: mean 87.13, std 8.29, range [47.09, 93.62]

Sequence (92 aa):
MTEFPMEPNLSKMLIMSVHLACSEEILTIVSMLSVQNVFYRPKDKQAIADQKKGKFNQPEGDHLTLLAVYNSWKNNKFSNAWCYDNFVQYEL

Mean predicted aligned error: 5.29 Å

Radius of gyration: 14.58 Å; Cα contacts (8 Å, |Δi|>4): 68; chains: 1; bounding box: 33×26×41 Å

Secondary structure (DSSP, 8-state):
--SSSS-HHHHHHHHHHHHTT-HHHHHHHHHHHHSS-SB---GGGHHHHHHHHHTT--TT-HHHHHHHHHHHHHHTTT-HHHHHHTTB----

Organism: Caerostris extrusa (NCBI:txid172846)